Protein AF-A0A523JTH8-F1 (afdb_monomer_lite)

pLDDT: mean 95.67, std 5.29, range [63.88, 98.75]

Secondary structure (DSSP, 8-state):
-THHHHHHHHHHHHTT--S----EEESS-TTTTTHHHHHHHH-GGGTTS--EEESS-SSHHHHHHHHHHHHHHHHHT---

Structure (mmCIF, N/CA/C/O backbone):
data_AF-A0A523JTH8-F1
#
_entry.id   AF-A0A523JTH8-F1
#
loop_
_atom_site.group_PDB
_atom_site.id
_atom_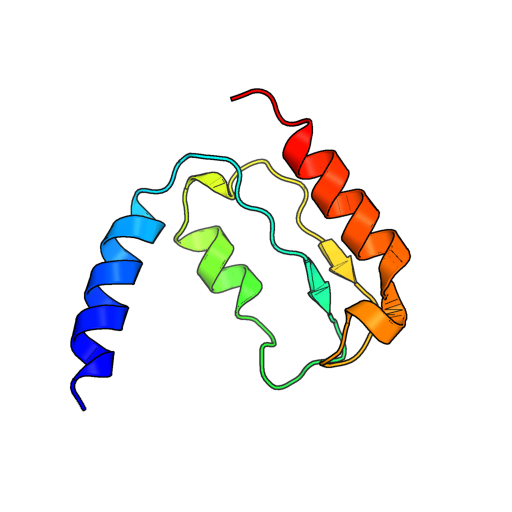site.type_symbol
_atom_site.label_atom_id
_atom_site.label_alt_id
_atom_site.label_comp_id
_atom_site.label_asym_id
_atom_site.label_entity_id
_atom_site.label_seq_id
_atom_site.pdbx_PDB_ins_code
_atom_site.Cartn_x
_atom_site.Cartn_y
_atom_site.Cartn_z
_atom_site.occupancy
_atom_site.B_iso_or_equiv
_atom_site.auth_seq_id
_atom_site.auth_comp_id
_atom_site.auth_asym_id
_atom_site.auth_atom_id
_atom_site.pdbx_PDB_model_num
ATOM 1 N N . ASN A 1 1 ? 25.242 3.138 8.771 1.00 78.69 1 ASN A N 1
ATOM 2 C CA . ASN A 1 1 ? 24.234 3.815 7.925 1.00 78.69 1 ASN A CA 1
ATOM 3 C C . ASN A 1 1 ? 23.122 4.356 8.831 1.00 78.69 1 ASN A C 1
ATOM 5 O O . ASN A 1 1 ? 22.435 3.538 9.434 1.00 78.69 1 ASN A O 1
ATOM 9 N N . PRO A 1 2 ? 22.951 5.687 8.967 1.00 86.38 2 PRO A N 1
ATOM 10 C CA . PRO A 1 2 ? 21.968 6.297 9.876 1.00 86.38 2 PRO A CA 1
ATOM 11 C C . PRO A 1 2 ? 20.498 5.999 9.521 1.00 86.38 2 PRO A C 1
ATOM 13 O O . PRO A 1 2 ? 19.620 6.178 10.362 1.00 86.38 2 PRO A O 1
ATOM 16 N N . ALA A 1 3 ? 20.210 5.526 8.304 1.00 92.19 3 ALA A N 1
ATOM 17 C CA . ALA A 1 3 ? 18.854 5.166 7.889 1.00 92.19 3 ALA A CA 1
ATOM 18 C C . ALA A 1 3 ? 18.324 3.894 8.577 1.00 92.19 3 ALA A C 1
ATOM 20 O O . ALA A 1 3 ? 17.112 3.737 8.704 1.00 92.19 3 ALA A O 1
ATOM 21 N N . ILE A 1 4 ? 19.210 3.007 9.054 1.00 95.56 4 ILE A N 1
ATOM 22 C CA . ILE A 1 4 ? 18.820 1.726 9.666 1.00 95.56 4 ILE A CA 1
ATOM 23 C C . ILE A 1 4 ? 17.984 1.957 10.928 1.00 95.56 4 ILE A C 1
ATOM 25 O O . ILE A 1 4 ? 16.884 1.420 11.034 1.00 95.56 4 ILE A O 1
ATOM 29 N N . GLU A 1 5 ? 18.473 2.786 11.853 1.00 96.06 5 GLU A N 1
ATOM 30 C CA . GLU A 1 5 ? 17.758 3.060 13.106 1.00 96.06 5 GLU A CA 1
ATOM 31 C C . GLU A 1 5 ? 16.438 3.784 12.850 1.00 96.06 5 GLU A C 1
ATOM 33 O O . GLU A 1 5 ? 15.405 3.398 13.387 1.00 96.06 5 GLU A O 1
ATOM 38 N N . ARG A 1 6 ? 16.423 4.762 11.938 1.00 96.44 6 ARG A N 1
ATOM 39 C CA . ARG A 1 6 ? 15.186 5.466 11.568 1.00 96.44 6 ARG A CA 1
ATOM 40 C C . ARG A 1 6 ? 14.135 4.525 10.976 1.00 96.44 6 ARG A C 1
ATOM 42 O O . ARG A 1 6 ? 12.964 4.639 11.322 1.00 96.44 6 ARG A O 1
ATOM 49 N N . ASN A 1 7 ? 14.545 3.574 10.136 1.00 96.81 7 ASN A N 1
ATOM 50 C CA . ASN A 1 7 ? 13.643 2.557 9.599 1.00 96.81 7 ASN A CA 1
ATOM 51 C C . ASN A 1 7 ? 13.093 1.644 10.708 1.00 96.81 7 ASN A C 1
ATOM 53 O O . ASN A 1 7 ? 11.897 1.367 10.735 1.00 96.81 7 ASN A O 1
ATOM 57 N N . ARG A 1 8 ? 13.937 1.214 11.656 1.00 96.81 8 ARG A N 1
ATOM 58 C CA . ARG A 1 8 ? 13.500 0.412 12.815 1.00 96.81 8 ARG A CA 1
ATOM 59 C C . ARG A 1 8 ? 12.481 1.160 13.676 1.00 96.81 8 ARG A C 1
ATOM 61 O O . ARG A 1 8 ? 11.474 0.571 14.058 1.00 96.81 8 ARG A O 1
ATOM 68 N N . GLU A 1 9 ? 12.697 2.447 13.939 1.00 97.88 9 GLU A N 1
ATOM 69 C CA . GLU A 1 9 ? 11.735 3.265 14.688 1.00 97.88 9 GLU A CA 1
ATOM 70 C C . GLU A 1 9 ? 10.414 3.463 13.930 1.00 97.88 9 GLU A C 1
ATOM 72 O O . GLU A 1 9 ? 9.346 3.382 14.537 1.00 97.88 9 GLU A O 1
ATOM 77 N N . ALA A 1 10 ? 10.454 3.649 12.605 1.00 97.75 10 ALA A N 1
ATOM 78 C CA . ALA A 1 10 ? 9.245 3.742 11.785 1.00 97.75 10 ALA A CA 1
ATOM 79 C C . ALA A 1 10 ? 8.397 2.460 11.860 1.00 97.75 10 ALA A C 1
ATOM 81 O O . ALA A 1 10 ? 7.176 2.538 12.005 1.00 97.75 10 ALA A O 1
ATOM 82 N N . TRP A 1 11 ? 9.033 1.282 11.858 1.00 98.19 11 TRP A N 1
ATOM 83 C CA . TRP A 1 11 ? 8.327 0.009 12.030 1.00 98.19 11 TRP A CA 1
ATOM 84 C C . TRP A 1 11 ? 7.559 -0.070 13.350 1.00 98.19 11 TRP A C 1
ATOM 86 O O . TRP A 1 11 ? 6.412 -0.503 13.339 1.00 98.19 11 TRP A O 1
ATOM 96 N N . LYS A 1 12 ? 8.108 0.443 14.460 1.00 98.31 12 LYS A N 1
ATOM 97 C CA . LYS A 1 12 ? 7.379 0.483 15.742 1.00 98.31 12 LYS A CA 1
ATOM 98 C C . LYS A 1 12 ? 6.088 1.302 15.655 1.00 98.31 12 LYS A C 1
ATOM 100 O O . LYS A 1 12 ? 5.134 1.021 16.376 1.00 98.31 12 LYS A O 1
ATOM 105 N N . VAL A 1 13 ? 6.059 2.344 14.821 1.00 98.50 13 VAL A N 1
ATOM 106 C CA . VAL A 1 13 ? 4.855 3.155 14.584 1.00 98.50 13 VAL A CA 1
ATOM 107 C C . VAL A 1 13 ? 3.859 2.391 13.713 1.00 98.50 13 VAL A C 1
ATOM 109 O O . VAL A 1 13 ? 2.687 2.308 14.077 1.00 98.50 13 VAL A O 1
ATOM 112 N N . LEU A 1 14 ? 4.320 1.798 12.608 1.00 98.50 14 LEU A N 1
ATOM 113 C CA . LEU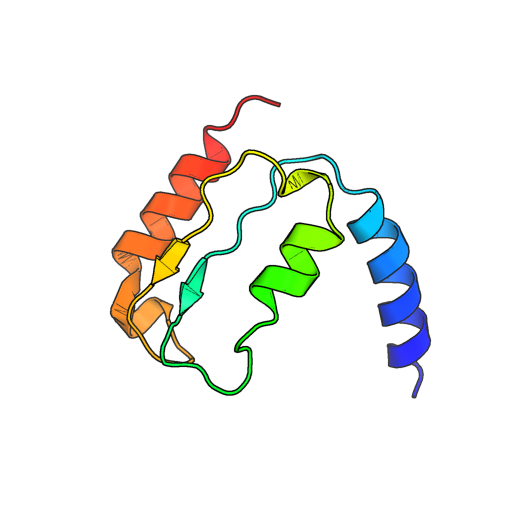 A 1 14 ? 3.481 1.018 11.691 1.00 98.50 14 LEU A CA 1
ATOM 114 C C . LEU A 1 14 ? 2.839 -0.198 12.377 1.00 98.50 14 LEU A C 1
ATOM 116 O O . LEU A 1 14 ? 1.660 -0.464 12.170 1.00 98.50 14 LEU A O 1
ATOM 120 N N . GLU A 1 15 ? 3.556 -0.873 13.275 1.00 98.50 15 GLU A N 1
ATOM 121 C CA . GLU A 1 15 ? 3.033 -2.011 14.051 1.00 98.50 15 GLU A CA 1
ATOM 122 C C . GLU A 1 15 ? 1.912 -1.637 15.031 1.00 98.50 15 GLU A C 1
ATOM 124 O O . GLU A 1 15 ? 1.190 -2.501 15.525 1.00 98.50 15 GLU A O 1
ATOM 129 N N . ARG A 1 16 ? 1.733 -0.342 15.309 1.00 98.38 16 ARG A N 1
ATOM 130 C CA . ARG A 1 16 ? 0.634 0.187 16.130 1.00 98.38 16 ARG A CA 1
ATOM 131 C C . ARG A 1 16 ? -0.418 0.927 15.303 1.00 98.38 16 ARG A C 1
ATOM 133 O O . ARG A 1 16 ? -1.367 1.468 15.870 1.00 98.38 16 ARG A O 1
ATOM 140 N N . TRP A 1 17 ? -0.261 0.982 13.982 1.00 98.38 17 TRP A N 1
ATOM 141 C CA . TRP A 1 17 ? -1.160 1.708 13.095 1.00 98.38 17 TRP A CA 1
ATOM 142 C C . TRP A 1 17 ? -2.482 0.955 12.930 1.00 98.38 17 TRP A C 1
ATOM 144 O O . TRP A 1 17 ? -2.527 -0.129 12.354 1.00 98.38 17 TRP A O 1
ATOM 154 N N . GLN A 1 18 ? -3.564 1.540 13.444 1.00 97.12 18 GLN A N 1
ATOM 155 C CA . GLN A 1 18 ? -4.907 0.944 13.423 1.00 97.12 18 GLN A CA 1
ATOM 156 C C . GLN A 1 18 ? -5.839 1.571 12.381 1.00 97.12 18 GLN A C 1
ATOM 158 O O . GLN A 1 18 ? -6.902 1.023 12.111 1.00 97.12 18 GLN A O 1
ATOM 163 N N . LYS A 1 19 ? -5.459 2.709 11.787 1.00 96.25 19 LYS A N 1
ATOM 164 C CA . LYS A 1 19 ? -6.246 3.316 10.706 1.00 96.25 19 LYS A CA 1
ATOM 165 C C . LYS A 1 19 ? -6.199 2.419 9.461 1.00 96.25 19 LYS A C 1
ATOM 167 O O . LYS A 1 19 ? -5.203 1.713 9.292 1.00 96.25 19 LYS A O 1
ATOM 172 N N . PRO A 1 20 ? -7.206 2.486 8.573 1.00 97.25 20 PRO A N 1
ATOM 173 C CA . PRO A 1 20 ? -7.258 1.648 7.380 1.00 97.25 20 PRO A CA 1
ATOM 174 C C . PRO A 1 20 ? -5.938 1.648 6.591 1.00 97.25 20 PRO A C 1
ATOM 176 O O . PRO A 1 20 ? -5.381 2.708 6.299 1.00 97.25 20 PRO A O 1
ATOM 179 N N . PHE A 1 21 ? -5.430 0.455 6.276 1.00 97.50 21 PHE A N 1
ATOM 180 C CA . PHE A 1 21 ? -4.191 0.237 5.528 1.00 97.50 21 PHE A CA 1
ATOM 181 C C . PHE A 1 21 ? -4.418 -0.805 4.427 1.00 97.50 21 PHE A C 1
ATOM 183 O O . PHE A 1 21 ? -4.634 -1.980 4.701 1.00 97.50 21 PHE A O 1
ATOM 190 N N . LEU A 1 22 ? -4.355 -0.399 3.162 1.00 97.31 22 LEU A N 1
ATOM 191 C CA . LEU A 1 22 ? -4.620 -1.280 2.027 1.00 97.31 22 LEU A CA 1
ATOM 192 C C . LEU A 1 22 ? -3.344 -1.529 1.225 1.00 97.31 22 LEU A C 1
ATOM 194 O O . LEU A 1 22 ? -2.618 -0.592 0.908 1.00 97.31 22 LEU A O 1
ATOM 198 N N . THR A 1 23 ? -3.099 -2.779 0.840 1.00 97.94 23 THR A N 1
ATOM 199 C CA . THR A 1 23 ? -2.072 -3.133 -0.144 1.00 97.94 23 THR A CA 1
ATOM 200 C C . THR A 1 23 ? -2.705 -3.413 -1.509 1.00 97.94 23 THR A C 1
ATOM 202 O O . THR A 1 23 ? -3.689 -4.156 -1.587 1.00 97.94 23 THR A O 1
ATOM 205 N N . ALA A 1 24 ? -2.103 -2.860 -2.563 1.00 97.44 24 ALA A N 1
ATOM 206 C CA . ALA A 1 24 ? -2.489 -3.033 -3.963 1.00 97.44 24 ALA A CA 1
ATOM 207 C C . ALA A 1 24 ? -1.235 -3.246 -4.839 1.00 97.44 24 ALA A C 1
ATOM 209 O O . ALA A 1 24 ? -0.853 -2.368 -5.606 1.00 97.44 24 ALA A O 1
ATOM 210 N N . PHE A 1 25 ? -0.530 -4.363 -4.634 1.00 98.12 25 PHE A N 1
ATOM 211 C CA . PHE A 1 25 ? 0.722 -4.681 -5.344 1.00 98.12 25 PHE A CA 1
ATOM 212 C C . PHE A 1 25 ? 0.439 -5.299 -6.713 1.00 98.12 25 PHE A C 1
ATOM 214 O O . PHE A 1 25 ? -0.655 -5.813 -6.935 1.00 98.12 25 PHE A O 1
ATOM 221 N N . SER A 1 26 ? 1.422 -5.287 -7.612 1.00 97.81 26 SER A N 1
ATOM 222 C CA . SER A 1 26 ? 1.311 -5.951 -8.909 1.00 97.81 26 SER A CA 1
ATOM 223 C C . SER A 1 26 ? 1.854 -7.387 -8.895 1.00 97.81 26 SER A C 1
ATOM 225 O O . SER A 1 26 ? 2.664 -7.761 -8.044 1.00 97.81 26 SER A O 1
ATOM 227 N N . ASP A 1 27 ? 1.396 -8.217 -9.830 1.00 97.38 27 ASP A N 1
ATOM 228 C CA . ASP A 1 27 ? 1.856 -9.600 -10.011 1.00 97.38 27 ASP A CA 1
ATOM 229 C C . ASP A 1 27 ? 3.193 -9.713 -10.777 1.00 97.38 27 ASP A C 1
ATOM 231 O O . ASP A 1 27 ? 3.966 -10.662 -10.578 1.00 97.38 27 ASP A O 1
ATOM 235 N N . GLY A 1 28 ? 3.504 -8.719 -11.607 1.00 97.56 28 GLY A N 1
ATOM 236 C CA . GLY A 1 28 ? 4.687 -8.652 -12.459 1.00 97.56 28 GLY A CA 1
ATOM 237 C C . GLY A 1 28 ? 5.883 -7.899 -11.873 1.00 97.56 28 GLY A C 1
ATOM 238 O O . GLY A 1 28 ? 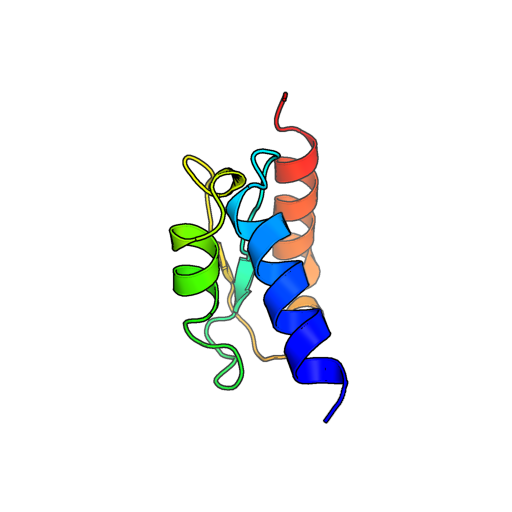6.879 -7.752 -12.578 1.00 97.56 28 GLY A O 1
ATOM 239 N N . ASP A 1 29 ? 5.846 -7.450 -10.611 1.00 98.00 29 ASP A N 1
ATOM 240 C CA . ASP A 1 29 ? 6.998 -6.808 -9.958 1.00 98.00 29 ASP A CA 1
ATOM 241 C C . ASP A 1 29 ? 7.818 -7.783 -9.086 1.00 98.00 29 ASP A C 1
ATOM 243 O O . ASP A 1 29 ? 7.447 -8.057 -7.942 1.00 98.00 29 ASP A O 1
ATOM 247 N N . PRO A 1 30 ? 8.966 -8.305 -9.561 1.00 96.25 30 PRO A N 1
ATOM 248 C CA . PRO A 1 30 ? 9.817 -9.176 -8.754 1.00 96.25 30 PRO A CA 1
ATOM 249 C C . PRO A 1 30 ? 10.549 -8.446 -7.618 1.00 96.25 30 PRO A C 1
ATOM 251 O O . PRO A 1 30 ? 10.987 -9.115 -6.685 1.00 96.25 30 PRO A O 1
ATOM 254 N N . ILE A 1 31 ? 10.704 -7.117 -7.676 1.00 97.69 31 ILE A N 1
ATOM 255 C CA . ILE A 1 31 ? 11.486 -6.352 -6.691 1.00 97.69 31 ILE A CA 1
ATOM 256 C C . ILE A 1 31 ? 10.750 -6.301 -5.351 1.00 97.69 31 ILE A C 1
ATOM 258 O O . ILE A 1 31 ? 11.371 -6.460 -4.301 1.00 97.69 31 ILE A O 1
ATOM 262 N N . THR A 1 32 ? 9.433 -6.094 -5.385 1.00 97.25 32 THR A N 1
ATOM 263 C CA . THR A 1 32 ? 8.607 -5.929 -4.179 1.00 97.25 32 THR A CA 1
ATOM 264 C C . THR A 1 32 ? 7.691 -7.119 -3.885 1.00 97.25 32 THR A C 1
ATOM 266 O O . THR A 1 32 ? 6.924 -7.102 -2.917 1.00 97.25 32 THR A O 1
ATOM 269 N N . ARG A 1 33 ? 7.791 -8.193 -4.679 1.00 96.44 33 ARG A N 1
ATOM 270 C CA . ARG A 1 33 ? 6.984 -9.410 -4.531 1.00 96.44 33 ARG A CA 1
ATOM 271 C C . ARG A 1 33 ? 7.023 -9.954 -3.099 1.00 96.44 33 ARG A C 1
ATOM 273 O O . ARG A 1 33 ? 8.087 -10.255 -2.564 1.00 96.44 33 ARG A O 1
ATOM 280 N N . GLY A 1 34 ? 5.844 -10.151 -2.509 1.00 95.44 34 GLY A N 1
ATOM 281 C CA . GLY A 1 34 ? 5.676 -10.728 -1.171 1.00 95.44 34 GLY A CA 1
ATOM 282 C C . GLY A 1 34 ? 5.780 -9.725 -0.016 1.00 95.44 34 GLY A C 1
ATOM 283 O O . GLY A 1 34 ? 5.547 -10.107 1.133 1.00 95.44 34 GLY A O 1
ATOM 284 N N . MET A 1 35 ? 6.102 -8.453 -0.284 1.00 97.31 35 MET A N 1
ATOM 285 C CA . MET A 1 35 ? 6.091 -7.405 0.746 1.00 97.31 35 MET A CA 1
ATOM 286 C C . MET A 1 35 ? 4.682 -7.125 1.278 1.00 97.31 35 MET A C 1
ATOM 288 O O . MET A 1 35 ? 4.530 -6.764 2.445 1.00 97.31 35 MET A O 1
ATOM 292 N N . ASP A 1 36 ? 3.661 -7.313 0.445 1.00 97.75 36 ASP A N 1
ATOM 293 C CA . ASP A 1 36 ? 2.249 -7.203 0.801 1.00 97.75 36 ASP A CA 1
ATOM 294 C C . ASP A 1 36 ? 1.900 -8.047 2.034 1.00 97.75 36 ASP A C 1
ATOM 296 O O . ASP A 1 36 ? 1.335 -7.520 2.990 1.00 97.75 36 ASP A O 1
ATOM 300 N N . ARG A 1 37 ? 2.327 -9.313 2.071 1.00 97.56 37 ARG A N 1
ATOM 301 C CA . ARG A 1 37 ? 2.075 -10.221 3.203 1.00 97.56 37 ARG A CA 1
ATOM 302 C C . ARG A 1 37 ? 2.709 -9.716 4.495 1.00 97.56 37 ARG A C 1
ATOM 304 O O . ARG A 1 37 ? 2.026 -9.607 5.508 1.00 97.56 37 ARG A O 1
ATOM 311 N N . LEU A 1 38 ? 3.987 -9.327 4.442 1.00 97.81 38 LEU A N 1
ATOM 312 C CA . LEU A 1 38 ? 4.706 -8.789 5.602 1.00 97.81 38 LEU A CA 1
ATOM 313 C C . LEU A 1 38 ? 4.008 -7.543 6.172 1.00 97.81 38 LEU A C 1
ATOM 315 O O . LEU A 1 38 ? 3.909 -7.384 7.390 1.00 97.81 38 LEU A O 1
ATOM 319 N N . LEU A 1 39 ? 3.545 -6.650 5.292 1.00 98.38 39 LEU A N 1
ATOM 320 C CA . LEU A 1 39 ? 2.833 -5.436 5.686 1.00 98.38 39 LEU A CA 1
ATOM 321 C C . LEU A 1 39 ? 1.484 -5.773 6.333 1.00 98.38 39 LEU A C 1
ATOM 323 O O . LEU A 1 39 ? 1.195 -5.271 7.417 1.00 98.38 39 LEU A O 1
ATOM 327 N N . GLN A 1 40 ? 0.690 -6.647 5.711 1.00 98.31 40 GLN A N 1
ATOM 328 C CA . GLN A 1 40 ? -0.628 -7.051 6.215 1.00 98.31 40 GLN A CA 1
ATOM 329 C C . GLN A 1 40 ? -0.550 -7.776 7.567 1.00 98.31 40 GLN A C 1
ATOM 331 O O . GLN A 1 40 ? -1.395 -7.561 8.434 1.00 98.31 40 GLN A O 1
ATOM 336 N N . GLU A 1 41 ? 0.471 -8.611 7.773 1.00 98.19 41 GLU A N 1
ATOM 337 C CA . GLU A 1 41 ? 0.673 -9.349 9.025 1.00 98.19 41 GLU A CA 1
ATOM 338 C C . GLU A 1 41 ? 1.039 -8.428 10.195 1.00 98.19 41 GLU A C 1
ATOM 340 O O . GLU A 1 41 ? 0.570 -8.624 11.321 1.00 98.19 41 GLU A O 1
ATOM 345 N N . ARG A 1 42 ? 1.880 -7.418 9.941 1.00 98.50 42 ARG A N 1
ATOM 346 C CA . ARG A 1 42 ? 2.452 -6.566 10.996 1.00 98.50 42 ARG A CA 1
ATOM 347 C C . ARG A 1 42 ? 1.659 -5.295 11.269 1.00 98.50 42 ARG A C 1
ATOM 349 O O . ARG A 1 42 ? 1.773 -4.769 12.370 1.00 98.50 42 ARG A O 1
ATOM 356 N N . ILE A 1 43 ? 0.878 -4.793 10.313 1.00 98.75 43 ILE A N 1
ATOM 357 C CA . ILE A 1 43 ? 0.143 -3.526 10.437 1.00 98.75 43 ILE A CA 1
ATOM 358 C C . ILE A 1 43 ? -1.322 -3.817 10.801 1.00 98.75 43 ILE A C 1
ATOM 360 O O . ILE A 1 43 ? -2.082 -4.277 9.948 1.00 98.75 43 ILE A O 1
ATOM 364 N N . PRO A 1 44 ? -1.779 -3.535 12.040 1.00 98.44 44 PRO A N 1
ATOM 365 C CA . PRO A 1 44 ? -3.125 -3.903 12.487 1.00 98.44 44 PRO A CA 1
ATOM 366 C C . PRO A 1 44 ? -4.259 -3.355 11.616 1.00 98.44 44 PRO A C 1
ATOM 368 O O . PRO A 1 44 ? -5.237 -4.063 11.389 1.00 98.44 44 PRO A O 1
ATOM 371 N N . GLY A 1 45 ? -4.109 -2.130 11.111 1.00 97.56 45 GLY A N 1
ATOM 372 C CA . GLY A 1 45 ? -5.078 -1.456 10.248 1.00 97.56 45 GLY A CA 1
ATOM 373 C C . GLY A 1 45 ? -5.280 -2.093 8.870 1.00 97.56 45 GLY A C 1
ATOM 374 O O . GLY A 1 45 ? -6.150 -1.648 8.126 1.00 97.56 45 GLY A O 1
ATOM 375 N N . ALA A 1 46 ? -4.500 -3.122 8.522 1.00 97.56 46 ALA A N 1
ATOM 376 C CA . ALA A 1 46 ? -4.713 -3.914 7.316 1.00 97.56 46 ALA A CA 1
ATOM 377 C C . ALA A 1 46 ? -5.817 -4.968 7.473 1.00 97.56 46 ALA A C 1
ATOM 379 O O . ALA A 1 46 ? -6.454 -5.359 6.497 1.00 97.56 46 ALA A O 1
ATOM 380 N N . ARG A 1 47 ? -6.085 -5.425 8.702 1.00 96.12 47 ARG A N 1
ATOM 381 C CA . ARG A 1 47 ? -7.023 -6.528 8.943 1.00 96.12 47 ARG A CA 1
ATOM 382 C C . ARG A 1 47 ? -8.439 -6.173 8.495 1.00 96.12 47 ARG A C 1
ATOM 384 O O . ARG A 1 47 ? -8.949 -5.098 8.793 1.00 96.12 47 ARG A O 1
ATOM 391 N N . GLY A 1 48 ? -9.098 -7.127 7.841 1.00 93.25 48 GLY A N 1
ATOM 392 C CA . GLY A 1 48 ? -10.496 -6.997 7.424 1.00 93.25 48 GLY A CA 1
ATOM 393 C C . GLY A 1 48 ? -10.717 -6.120 6.189 1.00 93.25 48 GLY A C 1
ATOM 394 O O . GLY A 1 48 ? -11.865 -5.939 5.787 1.00 93.25 48 GLY A O 1
ATOM 395 N N . LEU A 1 49 ? -9.654 -5.603 5.564 1.00 94.44 49 LEU A N 1
ATOM 396 C CA . LEU A 1 49 ? -9.741 -4.871 4.303 1.00 94.44 49 LEU A CA 1
ATOM 397 C C . LEU A 1 49 ? -9.529 -5.802 3.103 1.00 94.44 49 LEU A C 1
ATOM 399 O O . LEU A 1 49 ? -8.849 -6.825 3.183 1.00 94.44 49 LEU A O 1
ATOM 403 N N . ARG A 1 50 ? -10.120 -5.441 1.961 1.00 92.44 50 ARG A N 1
ATOM 404 C CA . ARG A 1 50 ? -10.018 -6.214 0.717 1.00 92.44 50 ARG A CA 1
ATOM 405 C C . ARG A 1 50 ? -8.741 -5.859 -0.047 1.00 92.44 50 ARG A C 1
ATOM 407 O O . ARG A 1 50 ? -8.779 -5.054 -0.970 1.00 92.44 50 ARG A O 1
ATOM 414 N N . HIS A 1 51 ? -7.619 -6.460 0.332 1.00 96.31 51 HIS A N 1
ATOM 415 C CA . HIS A 1 51 ? -6.366 -6.356 -0.423 1.00 96.31 51 HIS A CA 1
ATOM 416 C C . HIS A 1 51 ? -6.507 -6.962 -1.825 1.00 96.31 51 HIS A C 1
ATOM 418 O O . HIS A 1 51 ? -7.219 -7.952 -1.996 1.00 96.31 51 HIS A O 1
ATOM 424 N N . MET A 1 52 ? -5.825 -6.391 -2.821 1.00 96.50 52 MET A N 1
ATOM 425 C CA . MET A 1 52 ? -5.835 -6.918 -4.189 1.00 96.50 52 MET A CA 1
ATOM 426 C C . MET A 1 52 ? -4.425 -6.970 -4.771 1.00 96.50 52 MET A C 1
ATOM 428 O O . MET A 1 52 ? -3.601 -6.099 -4.503 1.00 96.50 52 MET A O 1
ATOM 432 N N . THR A 1 53 ? -4.173 -7.983 -5.593 1.00 97.56 53 THR A N 1
ATOM 433 C CA . THR A 1 53 ? -3.032 -8.003 -6.509 1.00 97.56 53 THR A CA 1
ATOM 434 C C . THR A 1 53 ? -3.536 -7.567 -7.879 1.00 97.56 53 THR A C 1
ATOM 436 O O . THR A 1 53 ? -4.534 -8.102 -8.360 1.00 97.56 53 THR A O 1
ATOM 439 N N . LEU A 1 54 ? -2.892 -6.568 -8.472 1.00 97.62 54 LEU A N 1
ATOM 440 C CA . LEU A 1 54 ? -3.243 -6.000 -9.772 1.00 97.62 54 LEU A CA 1
ATOM 441 C C . LEU A 1 54 ? -2.342 -6.578 -10.868 1.00 97.62 54 LEU A C 1
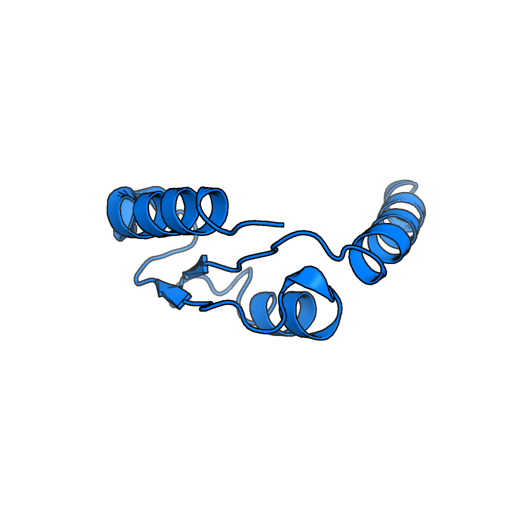ATOM 443 O O . LEU A 1 54 ? -1.215 -6.988 -10.596 1.00 97.62 54 LEU A O 1
ATOM 447 N N . ALA A 1 55 ? -2.829 -6.593 -12.105 1.00 98.06 55 ALA A N 1
ATOM 448 C CA . ALA A 1 55 ? -2.014 -6.988 -13.248 1.00 98.06 55 ALA A CA 1
ATOM 449 C C . ALA A 1 55 ? -1.049 -5.849 -13.611 1.00 98.06 55 ALA A C 1
ATOM 451 O O . ALA A 1 55 ? -1.479 -4.709 -13.784 1.00 98.06 55 ALA A O 1
ATOM 452 N N . GLY A 1 56 ? 0.247 -6.125 -13.729 1.00 97.62 56 GLY A N 1
ATOM 453 C CA . GLY A 1 56 ? 1.208 -5.108 -14.171 1.00 97.62 56 GLY A CA 1
ATOM 454 C C . GLY A 1 56 ? 2.628 -5.329 -13.675 1.00 97.62 56 GLY A C 1
ATOM 455 O O . GLY A 1 56 ? 2.909 -6.249 -12.914 1.00 97.62 56 GLY A O 1
ATOM 456 N N . GLY A 1 57 ? 3.544 -4.472 -14.109 1.00 97.38 57 GLY A N 1
ATOM 457 C CA . GLY A 1 57 ? 4.942 -4.477 -13.696 1.00 97.38 57 GLY A CA 1
ATOM 458 C C . GLY A 1 57 ? 5.213 -3.622 -12.457 1.00 97.38 57 GLY A C 1
ATOM 459 O O . GLY A 1 57 ? 4.332 -3.331 -11.648 1.00 97.38 57 GLY A O 1
ATOM 460 N N . HIS A 1 58 ? 6.469 -3.197 -12.314 1.00 97.56 58 HIS A N 1
ATOM 461 C CA . HIS A 1 58 ? 6.917 -2.340 -11.209 1.00 97.56 58 HIS A CA 1
ATOM 462 C C . HIS A 1 58 ? 6.252 -0.952 -11.224 1.00 97.56 58 HIS A C 1
ATOM 464 O O . HIS A 1 58 ? 5.935 -0.393 -10.177 1.00 97.56 58 HIS A O 1
ATOM 470 N N . PHE A 1 59 ? 5.986 -0.408 -12.414 1.00 97.50 59 PHE A N 1
ATOM 471 C CA . PHE A 1 59 ? 5.274 0.858 -12.593 1.00 97.50 59 PHE A CA 1
ATOM 472 C C . PHE A 1 59 ? 3.768 0.613 -12.723 1.00 97.50 59 PHE A C 1
ATOM 474 O O . PHE A 1 59 ? 3.167 0.933 -13.743 1.00 97.50 59 PHE A O 1
ATOM 481 N N . LEU A 1 60 ? 3.163 0.026 -11.684 1.00 97.12 60 LEU A N 1
ATOM 482 C CA . LEU A 1 60 ? 1.795 -0.507 -11.740 1.00 97.12 60 LEU A CA 1
ATOM 483 C C . LEU A 1 60 ? 0.754 0.519 -12.216 1.00 97.12 60 LEU A C 1
ATOM 485 O O . LEU A 1 60 ? -0.234 0.145 -12.836 1.00 97.12 60 LEU A O 1
ATOM 489 N N . GLN A 1 61 ? 0.961 1.805 -11.927 1.00 97.12 61 GLN A N 1
ATOM 490 C CA . GLN A 1 61 ? 0.060 2.882 -12.333 1.00 97.12 61 GLN A CA 1
ATOM 491 C C . GLN A 1 61 ? -0.071 3.040 -13.856 1.00 97.12 61 GLN A C 1
ATOM 493 O O . GLN A 1 61 ? -1.096 3.540 -14.308 1.00 97.12 61 GLN A O 1
ATOM 498 N N . GLU A 1 62 ? 0.931 2.616 -14.629 1.00 97.94 62 GLU A N 1
ATOM 499 C CA . GLU A 1 62 ? 0.886 2.639 -16.097 1.00 97.94 62 GLU A CA 1
ATOM 500 C C . GLU A 1 62 ? 0.057 1.471 -16.653 1.00 97.94 62 GLU A C 1
ATOM 502 O O . GLU A 1 62 ? -0.609 1.616 -17.675 1.00 97.94 62 GLU A O 1
ATOM 507 N N . ASP A 1 63 ? 0.054 0.329 -15.957 1.00 98.00 63 ASP A N 1
ATOM 508 C CA . ASP A 1 63 ? -0.622 -0.897 -16.402 1.00 98.00 63 ASP A CA 1
ATOM 509 C C . ASP A 1 63 ? -2.062 -1.021 -15.862 1.00 98.00 63 ASP A C 1
ATOM 511 O O . ASP A 1 63 ? -2.957 -1.471 -16.571 1.00 98.00 63 ASP A O 1
ATOM 515 N N . SER A 1 64 ? -2.287 -0.613 -14.606 1.00 98.19 64 SER A N 1
ATOM 516 C CA . SER A 1 64 ? -3.545 -0.763 -13.846 1.00 98.19 64 SER A CA 1
ATOM 517 C C . SER A 1 64 ? -3.925 0.520 -13.086 1.00 98.19 64 SER A C 1
ATOM 519 O O . SER A 1 64 ? -4.418 0.486 -11.953 1.00 98.19 64 SER A O 1
ATOM 521 N N . GLY A 1 65 ? -3.654 1.689 -13.674 1.00 98.00 65 GLY A N 1
ATOM 522 C CA . GLY A 1 65 ? -3.939 2.992 -13.063 1.00 98.00 65 GLY A CA 1
ATOM 523 C C . GLY A 1 65 ? -5.394 3.171 -12.592 1.00 98.00 65 GLY A C 1
ATOM 524 O O . GLY A 1 65 ? -5.602 3.534 -11.429 1.00 98.00 65 GLY A O 1
ATOM 525 N N . PRO A 1 66 ? -6.415 2.904 -13.434 1.00 98.19 66 PRO A N 1
ATOM 526 C CA . PRO A 1 66 ? -7.822 3.018 -13.041 1.00 98.19 66 PRO A CA 1
ATOM 527 C C . PRO A 1 66 ? -8.218 2.102 -11.872 1.00 98.19 66 PRO A C 1
ATOM 529 O O . PRO A 1 66 ? -8.901 2.541 -10.944 1.00 98.19 66 PRO A O 1
ATOM 532 N N . GLU A 1 67 ? -7.771 0.847 -11.877 1.00 97.31 67 GLU A N 1
ATOM 533 C CA . GLU A 1 67 ? -8.031 -0.141 -10.829 1.00 97.31 67 GLU A CA 1
ATOM 534 C C . GLU A 1 67 ? -7.369 0.268 -9.511 1.00 97.31 67 GLU A C 1
ATOM 536 O O . GLU A 1 67 ? -8.002 0.214 -8.452 1.00 97.31 67 GLU A O 1
ATOM 541 N N . PHE A 1 68 ? -6.122 0.741 -9.573 1.00 97.19 68 PHE A N 1
ATOM 542 C CA . PHE A 1 68 ? -5.414 1.274 -8.414 1.00 97.19 68 PHE A CA 1
ATOM 543 C C . PHE A 1 68 ? -6.127 2.500 -7.826 1.00 97.19 68 PHE A C 1
ATOM 545 O O . PHE A 1 68 ? -6.352 2.572 -6.615 1.00 97.19 68 PHE A O 1
ATOM 552 N N . ALA A 1 69 ? -6.553 3.442 -8.674 1.00 97.19 69 ALA A N 1
ATOM 553 C CA . ALA A 1 69 ? -7.284 4.630 -8.242 1.00 97.19 69 ALA A CA 1
ATOM 554 C C . ALA A 1 69 ? -8.624 4.274 -7.581 1.00 97.19 69 ALA A C 1
ATOM 556 O O . ALA A 1 69 ? -8.976 4.844 -6.544 1.00 97.19 69 ALA A O 1
ATOM 557 N N . LYS A 1 70 ? -9.352 3.294 -8.129 1.00 95.69 70 LYS A N 1
ATOM 558 C CA . LYS A 1 70 ? -10.602 2.797 -7.540 1.00 95.69 70 LYS A CA 1
ATOM 559 C C . LYS A 1 70 ? -10.388 2.292 -6.113 1.00 95.69 70 LYS A C 1
ATOM 561 O O . LYS A 1 70 ? -11.152 2.661 -5.224 1.00 95.69 70 LYS A O 1
ATOM 566 N N . LEU A 1 71 ? -9.332 1.516 -5.871 1.00 95.19 71 LEU A N 1
ATOM 567 C CA . LEU A 1 71 ? -9.001 1.036 -4.526 1.00 95.19 71 LEU A CA 1
ATOM 568 C C . LEU A 1 71 ? -8.668 2.169 -3.555 1.00 95.19 71 LEU A C 1
ATOM 570 O O . LEU A 1 71 ? -9.075 2.121 -2.395 1.00 95.19 71 LEU A O 1
ATOM 574 N N . ALA A 1 72 ? -7.948 3.193 -4.016 1.00 94.25 72 ALA A N 1
ATOM 575 C CA . ALA A 1 72 ? -7.630 4.355 -3.192 1.00 94.25 72 ALA A CA 1
ATOM 576 C C . ALA A 1 72 ? -8.901 5.117 -2.772 1.00 94.25 72 ALA A C 1
ATOM 578 O O . ALA A 1 72 ? -9.038 5.505 -1.610 1.00 94.25 72 ALA A O 1
ATOM 579 N N . VAL A 1 73 ? -9.860 5.276 -3.692 1.00 95.38 73 VAL A N 1
ATOM 580 C CA . VAL A 1 73 ? -11.173 5.871 -3.395 1.00 95.38 73 VAL A CA 1
ATOM 581 C C . VAL A 1 73 ? -11.967 5.000 -2.415 1.00 95.38 73 VAL A C 1
ATOM 583 O O . VAL A 1 73 ? -12.520 5.523 -1.449 1.00 95.38 73 VAL A O 1
ATOM 586 N N . GLU A 1 74 ? -11.991 3.678 -2.615 1.00 91.25 74 GLU A N 1
ATOM 587 C CA . GLU A 1 74 ? -12.662 2.736 -1.707 1.00 91.25 74 GLU A CA 1
ATOM 588 C C . GLU A 1 74 ? -12.071 2.784 -0.289 1.00 91.25 74 GLU A C 1
ATOM 590 O O . GLU A 1 74 ? -12.826 2.805 0.684 1.00 91.25 74 GLU A O 1
ATOM 595 N N . LEU A 1 75 ? -10.742 2.878 -0.156 1.00 94.25 75 LEU A N 1
ATOM 596 C CA . LEU A 1 75 ? -10.076 3.042 1.138 1.00 94.25 75 LEU A CA 1
ATOM 597 C C . LEU A 1 75 ? -10.509 4.336 1.840 1.00 94.25 75 LEU A C 1
ATOM 599 O O . LEU A 1 75 ? -10.784 4.321 3.038 1.00 94.25 75 LEU A O 1
ATOM 603 N N . GLY A 1 76 ? -10.605 5.442 1.098 1.00 91.12 76 GLY A N 1
ATOM 604 C CA . GLY A 1 76 ? -11.066 6.730 1.625 1.00 91.12 76 GLY A CA 1
ATOM 605 C C . GLY A 1 76 ? -12.524 6.724 2.097 1.00 91.12 76 GLY A C 1
ATOM 606 O O . GLY A 1 76 ? -12.903 7.554 2.921 1.00 91.12 76 GLY A O 1
ATOM 607 N N . ALA A 1 77 ? -13.338 5.780 1.616 1.00 89.50 77 ALA A N 1
ATOM 608 C CA . ALA A 1 77 ? -14.727 5.609 2.035 1.00 89.50 77 ALA A CA 1
ATOM 609 C C . ALA A 1 77 ? -14.889 4.745 3.303 1.00 89.50 77 ALA A C 1
ATOM 611 O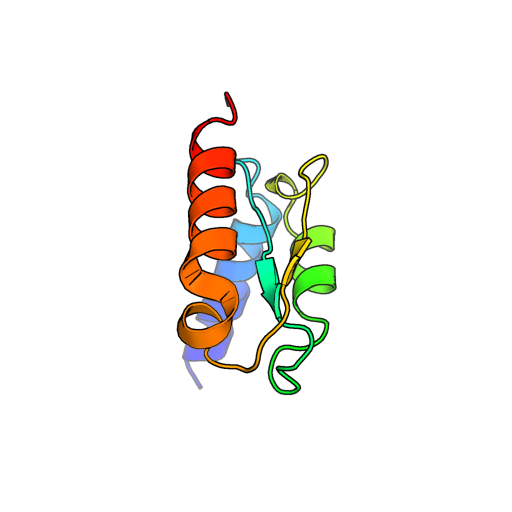 O . ALA A 1 77 ? -15.995 4.670 3.851 1.00 89.50 77 ALA A O 1
ATOM 612 N N . VAL A 1 78 ? -13.820 4.099 3.790 1.00 86.31 78 VAL A N 1
ATOM 613 C CA . VAL A 1 78 ? -13.848 3.316 5.034 1.00 86.31 78 VAL A CA 1
ATOM 614 C C . VAL A 1 78 ? -14.061 4.260 6.217 1.00 86.31 78 VAL A C 1
ATOM 616 O O . VAL A 1 78 ? -13.233 5.121 6.509 1.00 86.31 78 VAL A O 1
ATOM 619 N N . ARG A 1 79 ? -15.187 4.097 6.916 1.00 75.69 79 ARG A N 1
ATOM 620 C CA . ARG A 1 79 ? -15.486 4.865 8.131 1.00 75.69 79 ARG A CA 1
ATOM 621 C C . ARG A 1 79 ? -14.621 4.341 9.281 1.00 75.69 79 ARG A C 1
ATOM 623 O O . ARG A 1 79 ? -14.644 3.142 9.549 1.00 75.69 79 ARG A O 1
ATOM 630 N N . THR A 1 80 ? -13.859 5.235 9.908 1.00 63.88 80 THR A N 1
ATOM 631 C CA . THR A 1 80 ? -13.009 4.966 11.083 1.00 63.88 80 THR A CA 1
ATOM 632 C C . THR A 1 80 ? -13.764 5.125 12.385 1.00 63.88 80 THR A C 1
ATOM 634 O O . THR A 1 80 ? -14.549 6.099 12.458 1.00 63.88 80 THR A O 1
#

Foldseek 3Di:
DVVVVVVVVVLVVQLVAQQADEAEAEPAEPVCPPVRVVSCVRGNNPPPDDHYYHHDYPPVCVVCVVVVVVVVVVSVPDDD

Sequence (80 aa)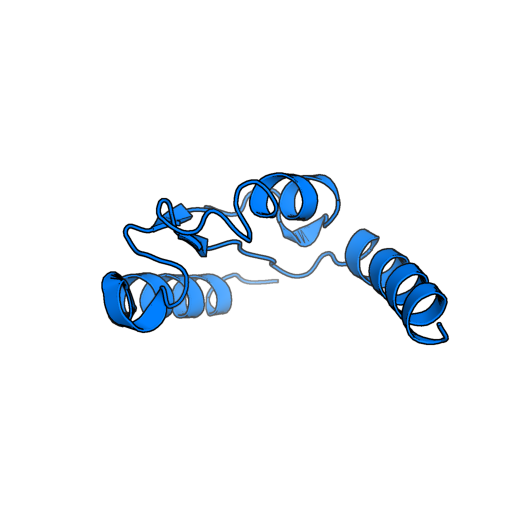:
NPAIERNREAWKVLERWQKPFLTAFSDGDPITRGMDRLLQERIPGARGLRHMTLAGGHFLQEDSGPEFAKLAVELGAVRT

Radius of gyration: 13.93 Å; chains: 1; bounding box: 40×18×32 Å